Protein AF-A0A6I2GXT4-F1 (afdb_monomer_lite)

Structure (mmCIF, N/CA/C/O backbone):
data_AF-A0A6I2GXT4-F1
#
_entry.id   AF-A0A6I2GXT4-F1
#
loop_
_atom_site.group_PDB
_atom_site.id
_atom_site.type_symbol
_atom_site.label_atom_id
_atom_site.label_alt_id
_atom_site.label_comp_id
_atom_site.label_asym_id
_atom_site.label_entity_id
_atom_site.label_seq_id
_atom_site.pdbx_PDB_ins_code
_atom_site.Cartn_x
_atom_site.Cartn_y
_atom_site.Cartn_z
_atom_site.occupancy
_atom_site.B_iso_or_equiv
_atom_site.auth_seq_id
_atom_site.auth_comp_id
_atom_site.auth_asym_id
_atom_site.auth_atom_id
_atom_site.pdbx_PDB_model_num
ATOM 1 N N . MET A 1 1 ? 36.754 11.449 -38.404 1.00 45.00 1 MET A N 1
ATOM 2 C CA . MET A 1 1 ? 35.663 10.451 -38.377 1.00 45.00 1 MET A CA 1
ATOM 3 C C . MET A 1 1 ? 35.345 10.144 -36.927 1.00 45.00 1 MET A C 1
ATOM 5 O O . MET A 1 1 ? 36.237 9.755 -36.187 1.00 45.00 1 MET A O 1
ATOM 9 N N . ALA A 1 2 ? 34.118 10.442 -36.512 1.00 51.00 2 ALA A N 1
ATOM 10 C CA . ALA A 1 2 ? 33.645 10.308 -35.142 1.00 51.00 2 ALA A CA 1
ATOM 11 C C . ALA A 1 2 ? 33.255 8.859 -34.820 1.00 51.00 2 ALA A C 1
ATOM 13 O O . ALA A 1 2 ? 32.611 8.209 -35.642 1.00 51.00 2 ALA A O 1
ATOM 14 N N . LYS A 1 3 ? 33.525 8.406 -33.592 1.00 48.66 3 LYS A N 1
ATOM 15 C CA . LYS A 1 3 ? 32.552 7.585 -32.864 1.00 48.66 3 LYS A CA 1
ATOM 16 C C . LYS A 1 3 ? 32.782 7.683 -31.360 1.00 48.66 3 LYS A C 1
ATOM 18 O O . LYS A 1 3 ? 33.691 7.096 -30.790 1.00 48.66 3 LYS A O 1
ATOM 23 N N . ARG A 1 4 ? 31.937 8.521 -30.767 1.00 51.09 4 ARG A N 1
ATOM 24 C CA . ARG A 1 4 ? 31.725 8.716 -29.342 1.00 51.09 4 ARG A CA 1
ATOM 25 C C . ARG A 1 4 ? 31.077 7.447 -28.791 1.00 51.09 4 ARG A C 1
ATOM 27 O O . ARG A 1 4 ? 29.969 7.100 -29.193 1.00 51.09 4 ARG A O 1
ATOM 34 N N . SER A 1 5 ? 31.780 6.754 -27.907 1.00 52.31 5 SER A N 1
ATOM 35 C CA . SER A 1 5 ? 31.257 5.620 -27.147 1.00 52.31 5 SER A CA 1
ATOM 36 C C . SER A 1 5 ? 30.346 6.134 -26.031 1.00 52.31 5 SER A C 1
ATOM 38 O O . SER A 1 5 ? 30.717 6.143 -24.863 1.00 52.31 5 SER A O 1
ATOM 40 N N . GLU A 1 6 ? 29.152 6.604 -26.390 1.00 52.09 6 GLU A N 1
ATOM 41 C CA . GLU A 1 6 ? 28.038 6.764 -25.449 1.00 52.09 6 GLU A CA 1
ATOM 42 C C . GLU A 1 6 ? 27.351 5.408 -25.287 1.00 52.09 6 GLU A C 1
ATOM 44 O O . GLU A 1 6 ? 26.267 5.165 -25.810 1.00 52.09 6 GLU A O 1
ATOM 49 N N . GLN A 1 7 ? 28.010 4.484 -24.586 1.00 53.31 7 GLN A N 1
ATOM 50 C CA . GLN A 1 7 ? 27.329 3.294 -24.094 1.00 53.31 7 GLN A CA 1
ATOM 51 C C . GLN A 1 7 ? 26.787 3.626 -22.705 1.00 53.31 7 GLN A C 1
ATOM 53 O O . GLN A 1 7 ? 27.474 3.533 -21.690 1.00 53.31 7 GLN A O 1
ATOM 58 N N . GLY A 1 8 ? 25.555 4.139 -22.713 1.00 47.50 8 GLY A N 1
ATOM 59 C CA . GLY A 1 8 ? 24.788 4.484 -21.528 1.00 47.50 8 GLY A CA 1
ATOM 60 C C . GLY A 1 8 ? 24.589 3.266 -20.633 1.00 47.50 8 GLY A C 1
ATOM 61 O O . GLY A 1 8 ? 23.967 2.277 -21.018 1.00 47.50 8 GLY A O 1
ATOM 62 N N . SER A 1 9 ? 25.107 3.375 -19.416 1.00 43.56 9 SER A N 1
ATOM 63 C CA . SER A 1 9 ? 24.860 2.461 -18.307 1.00 43.56 9 SER A CA 1
ATOM 64 C C . SER A 1 9 ? 23.427 2.668 -17.796 1.00 43.56 9 SER A C 1
ATOM 66 O O . SER A 1 9 ? 23.193 3.368 -16.817 1.00 43.56 9 SER A O 1
ATOM 68 N N . ALA A 1 10 ? 22.441 2.128 -18.516 1.00 53.97 10 ALA A N 1
ATOM 69 C CA . ALA A 1 10 ? 21.017 2.196 -18.158 1.00 53.97 10 ALA A CA 1
ATOM 70 C C . ALA A 1 10 ? 20.504 0.912 -17.464 1.00 53.97 10 ALA A C 1
ATOM 72 O O . ALA A 1 10 ? 19.309 0.772 -17.222 1.00 53.97 10 ALA A O 1
ATOM 73 N N . GLY A 1 11 ? 21.391 -0.044 -17.153 1.00 49.50 11 GLY A N 1
ATOM 74 C CA . GLY A 1 11 ? 21.020 -1.381 -16.666 1.00 49.50 11 GLY A CA 1
ATOM 75 C C . GLY A 1 11 ? 20.927 -1.553 -15.143 1.00 49.50 11 GLY A C 1
ATOM 76 O O . GLY A 1 11 ? 20.399 -2.561 -14.687 1.00 49.50 11 GLY A O 1
ATOM 77 N N . SER A 1 12 ? 21.416 -0.604 -14.339 1.00 53.22 12 SER A N 1
ATOM 78 C CA . SER A 1 12 ? 21.597 -0.827 -12.890 1.00 53.22 12 SER A CA 1
ATOM 79 C C . SER A 1 12 ? 20.410 -0.399 -12.020 1.00 53.22 12 SER A C 1
ATOM 81 O O . SER A 1 12 ? 20.289 -0.851 -10.885 1.00 53.22 12 SER A O 1
ATOM 83 N N . SER A 1 13 ? 19.522 0.461 -12.526 1.00 54.03 13 SER A N 1
ATOM 84 C CA . SER A 1 13 ? 18.420 1.025 -11.731 1.00 54.03 13 SER A CA 1
ATOM 85 C C . SER A 1 13 ? 17.234 0.066 -11.595 1.00 54.03 13 SER A C 1
ATOM 87 O O . SER A 1 13 ? 16.566 0.065 -10.567 1.00 54.03 13 SER A O 1
ATOM 89 N N . SER A 1 14 ? 16.980 -0.778 -12.601 1.00 59.38 14 SER A N 1
ATOM 90 C CA . SER A 1 14 ? 15.789 -1.640 -12.640 1.00 59.38 14 SER A CA 1
ATOM 91 C C . SER A 1 14 ? 15.843 -2.780 -11.606 1.00 59.38 14 SER A C 1
ATOM 93 O O . SER A 1 14 ? 14.842 -3.050 -10.947 1.00 59.38 14 SER A O 1
ATOM 95 N N . SER A 1 15 ? 17.027 -3.361 -11.360 1.00 65.81 15 SER A N 1
ATOM 96 C CA . SER A 1 15 ? 17.211 -4.410 -10.336 1.00 65.81 15 SER A CA 1
ATOM 97 C C . SER A 1 15 ? 17.093 -3.910 -8.892 1.00 65.81 15 SER A C 1
ATOM 99 O O . SER A 1 15 ? 16.758 -4.694 -8.007 1.00 65.81 15 SER A O 1
ATOM 101 N N . GLY A 1 16 ? 17.383 -2.631 -8.626 1.00 79.44 16 GLY A N 1
ATOM 102 C CA . GLY A 1 16 ? 17.264 -2.055 -7.281 1.00 79.44 16 GLY A CA 1
ATOM 103 C C . GLY A 1 16 ? 15.804 -1.930 -6.850 1.00 79.44 16 GLY A C 1
ATOM 104 O O . GLY A 1 16 ? 15.415 -2.475 -5.821 1.00 79.44 16 GLY A O 1
ATOM 105 N N . PHE A 1 17 ? 14.982 -1.309 -7.701 1.00 82.69 17 PHE A N 1
ATOM 106 C CA . PHE A 1 17 ? 13.563 -1.104 -7.412 1.00 82.69 17 PHE A CA 1
ATOM 107 C C . PHE A 1 17 ? 12.790 -2.415 -7.253 1.00 82.69 17 PHE A C 1
ATOM 109 O O . PHE A 1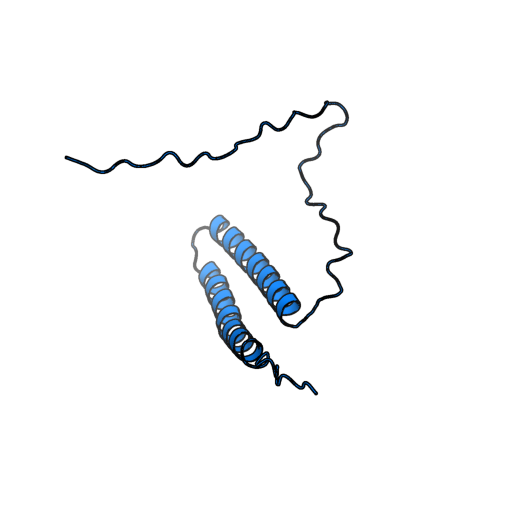 17 ? 11.912 -2.490 -6.399 1.00 82.69 17 PHE A O 1
ATOM 116 N N . ASP A 1 18 ? 13.106 -3.458 -8.025 1.00 84.12 18 ASP A N 1
ATOM 117 C CA . ASP A 1 18 ? 12.442 -4.761 -7.879 1.00 84.12 18 ASP A CA 1
ATOM 118 C C . ASP A 1 18 ? 12.662 -5.366 -6.480 1.00 84.12 18 ASP A C 1
ATOM 120 O O . ASP A 1 18 ? 11.716 -5.812 -5.823 1.00 84.12 18 ASP A O 1
ATOM 124 N N . ARG A 1 19 ? 13.894 -5.261 -5.961 1.00 89.56 19 ARG A N 1
ATOM 125 C CA . ARG A 1 19 ? 14.217 -5.633 -4.578 1.00 89.56 19 ARG A CA 1
ATOM 126 C C . ARG A 1 19 ? 13.417 -4.797 -3.571 1.00 89.56 19 ARG A C 1
ATOM 128 O O . ARG A 1 19 ? 12.884 -5.364 -2.619 1.00 89.56 19 ARG A O 1
ATOM 135 N N . ASP A 1 20 ? 13.297 -3.486 -3.778 1.00 90.31 20 ASP A N 1
ATOM 136 C CA . ASP A 1 20 ? 12.514 -2.609 -2.894 1.00 90.31 20 ASP A CA 1
ATOM 137 C C . ASP A 1 20 ? 11.020 -2.974 -2.890 1.00 90.31 20 ASP A C 1
ATOM 139 O O . ASP A 1 20 ? 10.402 -3.050 -1.825 1.00 90.31 20 ASP A O 1
ATOM 143 N N . PHE A 1 21 ? 10.441 -3.301 -4.052 1.00 90.88 21 PHE A N 1
ATOM 144 C CA . PHE A 1 21 ? 9.072 -3.823 -4.143 1.00 90.88 21 PHE A CA 1
ATOM 145 C C . PHE A 1 21 ? 8.910 -5.152 -3.395 1.00 90.88 21 PHE A C 1
ATOM 147 O O . PHE A 1 21 ? 7.868 -5.377 -2.768 1.00 90.88 21 PHE A O 1
ATOM 154 N N . GLY A 1 22 ? 9.946 -5.993 -3.409 1.00 91.31 22 GLY A N 1
ATOM 155 C CA . GLY A 1 22 ? 10.017 -7.222 -2.623 1.00 91.31 22 GLY A CA 1
ATOM 156 C C . GLY A 1 22 ? 9.903 -6.994 -1.112 1.00 91.31 22 GLY A C 1
ATOM 157 O O . GLY A 1 22 ? 9.298 -7.814 -0.425 1.00 91.31 22 GLY A O 1
ATOM 158 N N . TYR A 1 23 ? 10.408 -5.873 -0.585 1.00 94.75 23 TYR A N 1
ATOM 159 C CA . TYR A 1 23 ? 10.284 -5.525 0.839 1.00 94.75 23 TYR A CA 1
ATOM 160 C C . TYR A 1 23 ? 9.013 -4.743 1.171 1.00 94.75 23 TYR A C 1
ATOM 162 O O . TYR A 1 23 ? 8.420 -4.935 2.239 1.00 94.75 23 TYR A O 1
ATOM 170 N N . LEU A 1 24 ? 8.581 -3.873 0.261 1.00 94.06 24 LEU A N 1
ATOM 171 C CA . LEU A 1 24 ? 7.447 -2.984 0.471 1.00 94.06 24 LEU A CA 1
ATOM 172 C C . LEU A 1 24 ? 6.122 -3.748 0.565 1.00 94.06 24 LEU A C 1
ATOM 174 O O . LEU A 1 24 ? 5.331 -3.489 1.470 1.00 94.06 24 LEU A O 1
ATOM 178 N N . MET A 1 25 ? 5.872 -4.709 -0.330 1.00 91.62 25 MET A N 1
ATOM 179 C CA . MET A 1 25 ? 4.589 -5.429 -0.347 1.00 91.62 25 MET A CA 1
ATOM 180 C C . MET A 1 25 ? 4.334 -6.223 0.949 1.00 91.62 25 MET A C 1
ATOM 182 O O . MET A 1 25 ? 3.257 -6.059 1.530 1.00 91.62 25 MET A O 1
ATOM 186 N N . PRO A 1 26 ? 5.299 -7.003 1.482 1.00 94.69 26 PRO A N 1
ATOM 187 C CA . PRO A 1 26 ? 5.156 -7.648 2.788 1.00 94.69 26 PRO A CA 1
ATOM 188 C C . PRO A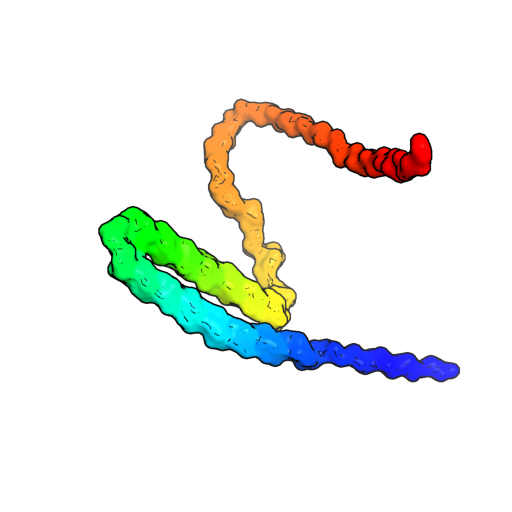 1 26 ? 5.073 -6.663 3.956 1.00 94.69 26 PRO A C 1
ATOM 190 O O . PRO A 1 26 ? 4.491 -6.974 4.992 1.00 94.69 26 PRO A O 1
ATOM 193 N N . PHE A 1 27 ? 5.690 -5.485 3.843 1.00 95.12 27 PHE A N 1
ATOM 194 C CA . PHE A 1 27 ? 5.551 -4.442 4.856 1.00 95.12 27 PHE A CA 1
ATOM 195 C C . PHE A 1 27 ? 4.115 -3.903 4.909 1.00 95.12 27 PHE A C 1
ATOM 197 O O . PHE A 1 27 ? 3.514 -3.913 5.981 1.00 95.12 27 PHE A O 1
ATOM 204 N N . LEU A 1 28 ? 3.539 -3.521 3.765 1.00 94.50 28 LEU A N 1
ATOM 205 C CA . LEU A 1 28 ? 2.149 -3.054 3.687 1.00 94.50 28 LEU A CA 1
ATOM 206 C C . LEU A 1 28 ? 1.165 -4.123 4.180 1.00 94.50 28 LEU A C 1
ATOM 208 O O . LEU A 1 28 ? 0.186 -3.804 4.850 1.00 94.50 28 LEU A O 1
ATOM 212 N N . ASP A 1 29 ? 1.447 -5.397 3.900 1.00 93.50 29 ASP A N 1
ATOM 213 C CA . ASP A 1 29 ? 0.643 -6.505 4.414 1.00 93.50 29 ASP A CA 1
ATOM 214 C C . ASP A 1 29 ? 0.705 -6.611 5.943 1.00 93.50 29 ASP A C 1
ATOM 216 O O . ASP A 1 29 ? -0.329 -6.693 6.599 1.00 93.50 29 ASP A O 1
ATOM 220 N N . ARG A 1 30 ? 1.900 -6.495 6.536 1.00 95.50 30 ARG A N 1
ATOM 221 C CA . ARG A 1 30 ? 2.066 -6.468 7.998 1.00 95.50 30 ARG A CA 1
ATOM 222 C C . ARG A 1 30 ? 1.337 -5.294 8.650 1.00 95.50 30 ARG A C 1
ATOM 224 O O . ARG A 1 30 ? 0.748 -5.474 9.712 1.00 95.50 30 ARG A O 1
ATOM 231 N N . VAL A 1 31 ? 1.328 -4.116 8.023 1.00 94.31 31 VAL A N 1
ATOM 232 C CA . VAL A 1 31 ? 0.552 -2.962 8.514 1.00 94.31 31 VAL A CA 1
ATOM 233 C C . VAL A 1 31 ? -0.953 -3.246 8.442 1.00 94.31 31 VAL A C 1
ATOM 235 O O . VAL A 1 31 ? -1.674 -2.984 9.404 1.00 94.31 31 VAL A O 1
ATOM 238 N N . ALA A 1 32 ? -1.432 -3.850 7.351 1.00 91.94 32 ALA A N 1
ATOM 239 C CA . ALA A 1 32 ? -2.832 -4.253 7.221 1.00 91.94 32 ALA A CA 1
ATOM 240 C C . ALA A 1 32 ? -3.233 -5.341 8.237 1.00 91.94 32 ALA A C 1
ATOM 242 O O . ALA A 1 32 ? -4.338 -5.302 8.774 1.00 91.94 32 ALA A O 1
ATOM 243 N N . GLN A 1 33 ? -2.336 -6.278 8.553 1.00 93.38 33 GLN A N 1
ATOM 244 C CA . GLN A 1 33 ? -2.549 -7.274 9.608 1.00 93.38 33 GLN A CA 1
ATOM 245 C C . GLN A 1 33 ? -2.587 -6.627 10.996 1.00 93.38 33 GLN A C 1
ATOM 247 O O . GLN A 1 33 ? -3.479 -6.929 11.786 1.00 93.38 33 GLN A O 1
ATOM 252 N N . ALA A 1 34 ? -1.683 -5.684 11.280 1.00 93.62 34 ALA A N 1
ATOM 253 C CA . ALA A 1 34 ? -1.700 -4.918 12.524 1.00 93.62 34 ALA A CA 1
ATOM 254 C C . ALA A 1 34 ? -3.008 -4.127 12.696 1.00 93.62 34 ALA A C 1
ATOM 256 O O . ALA A 1 34 ? -3.462 -3.938 13.825 1.00 93.62 34 ALA A O 1
ATOM 257 N N . ALA A 1 35 ? -3.665 -3.749 11.589 1.00 92.25 35 ALA A N 1
ATOM 258 C CA . ALA A 1 35 ? -4.967 -3.095 11.632 1.00 92.25 35 ALA A CA 1
ATOM 259 C C . ALA A 1 35 ? -6.025 -3.927 12.379 1.00 92.25 35 ALA A C 1
ATOM 261 O O . ALA A 1 35 ? -6.871 -3.374 13.083 1.00 92.25 35 ALA A O 1
ATOM 262 N N . ALA A 1 36 ? -5.955 -5.261 12.289 1.00 89.12 36 ALA A N 1
ATOM 263 C CA . ALA A 1 36 ? -6.873 -6.158 12.988 1.00 89.12 36 ALA A CA 1
ATOM 264 C C . ALA A 1 36 ? -6.783 -6.041 14.521 1.00 89.12 36 ALA A C 1
ATOM 266 O O . ALA A 1 36 ? -7.763 -6.322 15.208 1.00 89.12 36 ALA A O 1
ATOM 267 N N . GLY A 1 37 ? -5.639 -5.589 15.047 1.00 92.12 37 GLY A N 1
ATOM 268 C CA . GLY A 1 37 ? -5.419 -5.358 16.474 1.00 92.12 37 GLY A CA 1
ATOM 269 C C . GLY A 1 37 ? -5.951 -4.020 16.998 1.00 92.12 37 GLY A C 1
ATOM 270 O O . GLY A 1 37 ? -5.953 -3.817 18.212 1.00 92.12 37 GLY A O 1
ATOM 271 N N . LEU A 1 38 ? -6.409 -3.099 16.135 1.00 94.25 38 LEU A N 1
ATOM 272 C CA . LEU A 1 38 ? -6.980 -1.831 16.602 1.00 94.25 38 LEU A CA 1
ATOM 273 C C . LEU A 1 38 ? -8.317 -2.064 17.301 1.00 94.25 38 LEU A C 1
ATOM 275 O O . LEU A 1 38 ? -9.191 -2.737 16.763 1.00 94.25 38 LEU A O 1
ATOM 279 N N . GLN A 1 39 ? -8.496 -1.454 18.471 1.00 95.12 39 GLN A N 1
ATOM 280 C CA . GLN A 1 39 ? -9.745 -1.532 19.234 1.00 95.12 39 GLN A CA 1
ATOM 281 C C . GLN A 1 39 ? -10.872 -0.718 18.586 1.00 95.12 39 GLN A C 1
ATOM 283 O O . GLN A 1 39 ? -12.029 -1.126 18.645 1.00 95.12 39 GLN A O 1
ATOM 288 N N . ASP A 1 40 ? -10.533 0.402 17.943 1.00 96.44 40 ASP A N 1
ATOM 289 C CA . ASP A 1 40 ? -11.499 1.235 17.233 1.00 96.44 40 ASP A CA 1
ATOM 290 C C . ASP A 1 40 ? -11.840 0.630 15.854 1.00 96.44 40 ASP A C 1
ATOM 292 O O . ASP A 1 40 ? -10.958 0.531 14.987 1.00 96.44 40 ASP A O 1
ATOM 296 N N . PRO A 1 41 ? -13.106 0.232 15.616 1.00 93.12 41 PRO A N 1
ATOM 297 C CA . PRO A 1 41 ? -13.527 -0.311 14.330 1.00 93.12 41 PRO A CA 1
ATOM 298 C C . PRO A 1 41 ? -13.455 0.716 13.192 1.00 93.12 41 PRO A C 1
ATOM 300 O O . PRO A 1 41 ? -13.214 0.319 12.050 1.00 93.12 41 PRO A O 1
ATOM 303 N N . ALA A 1 42 ? -13.626 2.014 13.470 1.00 94.56 42 ALA A N 1
ATOM 304 C CA . ALA A 1 42 ? -13.561 3.053 12.445 1.00 94.56 42 ALA A CA 1
ATOM 305 C C . ALA A 1 42 ? -12.119 3.254 11.959 1.00 94.56 42 ALA A C 1
ATOM 307 O O . ALA A 1 42 ? -11.859 3.184 10.755 1.00 94.56 42 ALA A O 1
ATOM 308 N N . ALA A 1 43 ? -11.164 3.398 12.883 1.00 94.62 43 ALA A N 1
ATOM 309 C CA . ALA A 1 43 ? -9.742 3.449 12.547 1.00 94.62 43 ALA A CA 1
ATOM 310 C C . ALA A 1 43 ? -9.261 2.183 11.821 1.00 94.62 43 ALA A C 1
ATOM 312 O O . ALA A 1 43 ? -8.474 2.276 10.878 1.00 94.62 43 ALA A O 1
ATOM 313 N N . ARG A 1 44 ? -9.757 0.999 12.207 1.00 96.12 44 ARG A N 1
ATOM 314 C CA . ARG A 1 44 ? -9.453 -0.259 11.508 1.00 96.12 44 ARG A CA 1
ATOM 315 C C . ARG A 1 44 ? -9.906 -0.218 10.049 1.00 96.12 44 ARG A C 1
ATOM 317 O O . ARG A 1 44 ? -9.119 -0.557 9.166 1.00 96.12 44 ARG A O 1
ATOM 324 N N . ALA A 1 45 ? -11.152 0.183 9.802 1.00 94.06 45 ALA A N 1
ATOM 325 C CA . ALA A 1 45 ? -11.704 0.261 8.453 1.00 94.06 45 ALA A CA 1
ATOM 326 C C . ALA A 1 45 ? -10.953 1.288 7.589 1.00 94.06 45 ALA A C 1
ATOM 328 O O . ALA A 1 45 ? -10.612 0.992 6.443 1.00 94.06 45 ALA A O 1
ATOM 329 N N . GLU A 1 46 ? -10.631 2.460 8.147 1.00 95.88 46 GLU A N 1
ATOM 330 C CA . GLU A 1 46 ? -9.868 3.485 7.427 1.00 95.88 46 GLU A CA 1
ATOM 331 C C . GLU A 1 46 ? -8.454 2.996 7.099 1.00 95.88 46 GLU A C 1
ATOM 333 O O . GLU A 1 46 ? -8.018 3.100 5.954 1.00 95.88 46 GLU A O 1
ATOM 338 N N . LEU A 1 47 ? -7.752 2.383 8.058 1.00 95.75 47 LEU A N 1
ATOM 339 C CA . LEU A 1 47 ? -6.407 1.860 7.825 1.00 95.75 47 LEU A CA 1
ATOM 340 C C . LEU A 1 47 ? -6.402 0.750 6.764 1.00 95.75 47 LEU A C 1
ATOM 342 O O . LEU A 1 47 ? -5.520 0.726 5.907 1.00 95.75 47 LEU A O 1
ATOM 346 N N . GLN A 1 48 ? -7.401 -0.135 6.763 1.00 93.50 48 GLN A N 1
ATOM 347 C CA . GLN A 1 48 ? -7.551 -1.145 5.712 1.00 93.50 48 GLN A CA 1
ATOM 348 C C . GLN A 1 48 ? -7.778 -0.515 4.333 1.00 93.50 48 GLN A C 1
ATOM 350 O O . GLN A 1 48 ? -7.155 -0.952 3.361 1.00 93.50 48 GLN A O 1
ATOM 355 N N . ARG A 1 49 ? -8.612 0.532 4.241 1.00 95.62 49 ARG A N 1
ATOM 356 C CA . ARG A 1 49 ? -8.826 1.266 2.985 1.00 95.62 49 ARG A CA 1
ATOM 357 C C . ARG A 1 49 ? -7.528 1.903 2.495 1.00 95.62 49 ARG A C 1
ATOM 359 O O . ARG A 1 49 ? -7.147 1.692 1.345 1.00 95.62 49 ARG A O 1
ATOM 366 N N . LEU A 1 50 ? -6.819 2.603 3.380 1.00 96.38 50 LEU A N 1
ATOM 367 C CA . LEU A 1 50 ? -5.550 3.258 3.066 1.00 96.38 50 LEU A CA 1
ATOM 368 C C . LEU A 1 50 ? -4.499 2.254 2.576 1.00 96.38 50 LEU A C 1
ATOM 370 O O . LEU A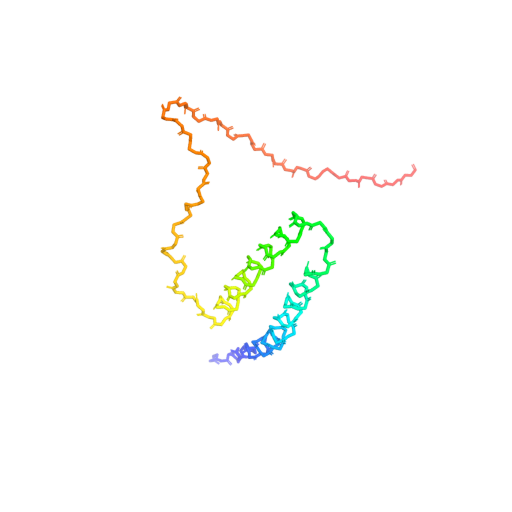 1 50 ? -3.833 2.509 1.576 1.00 96.38 50 LEU A O 1
ATOM 374 N N . MET A 1 51 ? -4.381 1.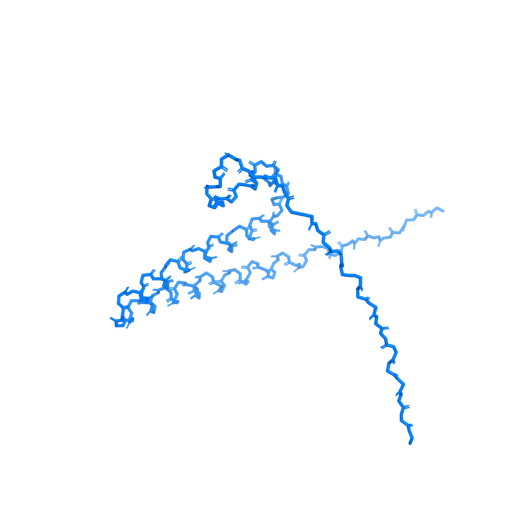088 3.219 1.00 95.69 51 MET A N 1
ATOM 375 C CA . MET A 1 51 ? -3.447 0.043 2.783 1.00 95.69 51 MET A CA 1
ATOM 376 C C . MET A 1 51 ? -3.812 -0.542 1.414 1.00 95.69 51 MET A C 1
ATOM 378 O O . MET A 1 51 ? -2.918 -0.818 0.613 1.00 95.69 51 MET A O 1
ATOM 382 N N . ALA A 1 52 ? -5.101 -0.708 1.108 1.00 93.19 52 ALA A N 1
ATOM 383 C CA . ALA A 1 52 ? -5.542 -1.161 -0.210 1.00 93.19 52 ALA A CA 1
ATOM 384 C C . ALA A 1 52 ? -5.236 -0.126 -1.309 1.00 93.19 52 ALA A C 1
ATOM 386 O O . ALA A 1 52 ? -4.706 -0.488 -2.364 1.00 93.19 52 ALA A O 1
ATOM 387 N N . GLU A 1 53 ? -5.513 1.157 -1.052 1.00 95.31 53 GLU A N 1
ATOM 388 C CA . GLU A 1 53 ? -5.187 2.254 -1.971 1.00 95.31 53 GLU A CA 1
ATOM 389 C C . GLU A 1 53 ? -3.675 2.346 -2.222 1.00 95.31 53 GLU A C 1
ATOM 391 O O . GLU A 1 53 ? -3.241 2.458 -3.371 1.00 95.31 53 GLU A O 1
ATOM 396 N N . GLU A 1 54 ? -2.865 2.239 -1.167 1.00 96.44 54 GLU A N 1
ATOM 397 C CA . GLU A 1 54 ? -1.410 2.344 -1.264 1.00 96.44 54 GLU A CA 1
ATOM 398 C C . GLU A 1 54 ? -0.802 1.174 -2.055 1.00 96.44 54 GLU A C 1
ATOM 400 O O . GLU A 1 54 ? 0.030 1.382 -2.941 1.00 96.44 54 GLU A O 1
ATOM 405 N N . LYS A 1 55 ? -1.282 -0.062 -1.842 1.00 93.56 55 LYS A N 1
ATOM 406 C CA . LYS A 1 55 ? -0.882 -1.224 -2.661 1.00 93.56 55 LYS A CA 1
ATOM 407 C C . LYS A 1 55 ? -1.185 -0.992 -4.147 1.00 93.56 55 LYS A C 1
ATOM 409 O O . LYS A 1 55 ? -0.347 -1.302 -4.995 1.00 93.56 55 LYS A O 1
ATOM 414 N N . GLY A 1 56 ? -2.343 -0.409 -4.468 1.00 93.50 56 GLY A N 1
ATOM 415 C CA . GLY A 1 56 ? -2.714 -0.051 -5.840 1.00 93.50 56 GLY A CA 1
ATOM 416 C C . GLY A 1 56 ? -1.797 1.011 -6.455 1.00 93.50 56 GLY A C 1
ATOM 417 O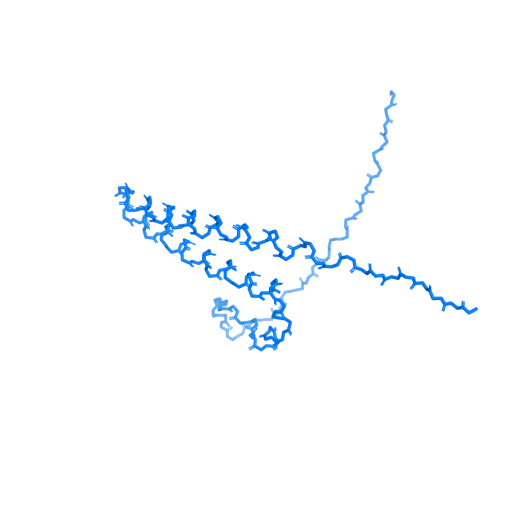 O . GLY A 1 56 ? -1.341 0.852 -7.591 1.00 93.50 56 GLY A O 1
ATOM 418 N N . ARG A 1 57 ? -1.463 2.065 -5.699 1.00 94.75 57 ARG A N 1
ATOM 419 C CA . ARG A 1 57 ? -0.528 3.115 -6.141 1.00 94.75 57 ARG A CA 1
ATOM 420 C C . ARG A 1 57 ? 0.849 2.541 -6.441 1.00 94.75 57 ARG A C 1
ATOM 422 O O . ARG A 1 57 ? 1.389 2.791 -7.517 1.00 94.75 57 ARG A O 1
ATOM 429 N N . TRP A 1 58 ? 1.388 1.715 -5.551 1.00 93.56 58 TRP A N 1
ATOM 430 C CA . TRP A 1 58 ? 2.697 1.100 -5.760 1.00 93.56 58 TRP A CA 1
ATOM 431 C C . TRP A 1 58 ? 2.714 0.080 -6.897 1.00 93.56 58 TRP A C 1
ATOM 433 O O . TRP A 1 58 ? 3.693 0.033 -7.640 1.00 93.56 58 TRP A O 1
ATOM 443 N N . ALA A 1 59 ? 1.633 -0.676 -7.111 1.00 90.88 59 ALA A N 1
ATOM 444 C CA . ALA A 1 59 ? 1.505 -1.520 -8.297 1.00 90.88 59 ALA A CA 1
ATOM 445 C C . ALA A 1 59 ? 1.582 -0.684 -9.585 1.00 90.88 59 ALA A C 1
ATOM 447 O O . ALA A 1 59 ? 2.318 -1.043 -10.505 1.00 90.88 59 ALA A O 1
ATOM 448 N N . ARG A 1 60 ? 0.907 0.474 -9.620 1.00 90.56 60 ARG A N 1
ATOM 449 C CA . ARG A 1 60 ? 0.969 1.397 -10.759 1.00 90.56 60 ARG A CA 1
ATOM 450 C C . ARG A 1 60 ? 2.365 1.985 -10.964 1.00 90.56 60 ARG A C 1
ATOM 452 O O . ARG A 1 60 ? 2.830 2.061 -12.098 1.00 90.56 60 ARG A O 1
ATOM 459 N N . VAL A 1 61 ? 3.047 2.378 -9.888 1.00 90.50 61 VAL A N 1
ATOM 460 C CA . VAL A 1 61 ? 4.444 2.840 -9.951 1.00 90.50 61 VAL A CA 1
ATOM 461 C C . VAL A 1 61 ? 5.339 1.744 -10.529 1.00 90.50 61 VAL A C 1
ATOM 463 O O . VAL A 1 61 ? 6.143 2.029 -11.413 1.00 90.50 61 VAL A O 1
ATOM 466 N N . ARG A 1 62 ? 5.155 0.485 -10.111 1.00 88.56 62 ARG A N 1
ATOM 467 C CA . ARG A 1 62 ? 5.901 -0.655 -10.659 1.00 88.56 62 ARG A CA 1
ATOM 468 C C . ARG A 1 62 ? 5.678 -0.818 -12.161 1.00 88.56 62 ARG A C 1
ATOM 470 O O . ARG A 1 62 ? 6.644 -1.003 -12.887 1.00 88.56 62 ARG A O 1
ATOM 477 N N . GLU A 1 63 ? 4.438 -0.711 -12.640 1.00 87.88 63 GLU A N 1
ATOM 478 C CA . GLU A 1 63 ? 4.147 -0.757 -14.082 1.00 87.88 63 GLU A CA 1
ATOM 479 C C . GLU A 1 63 ? 4.840 0.376 -14.851 1.00 87.88 63 GLU A C 1
ATOM 481 O O . GLU A 1 63 ? 5.428 0.144 -15.907 1.00 87.88 63 GLU A O 1
ATOM 486 N N . LEU A 1 64 ? 4.781 1.605 -14.326 1.00 88.50 64 LEU A N 1
ATOM 487 C CA . LEU A 1 64 ? 5.410 2.770 -14.952 1.00 88.50 64 LEU A CA 1
ATOM 488 C C . LEU A 1 64 ? 6.933 2.601 -15.036 1.00 88.50 64 LEU A C 1
ATOM 490 O O . LEU A 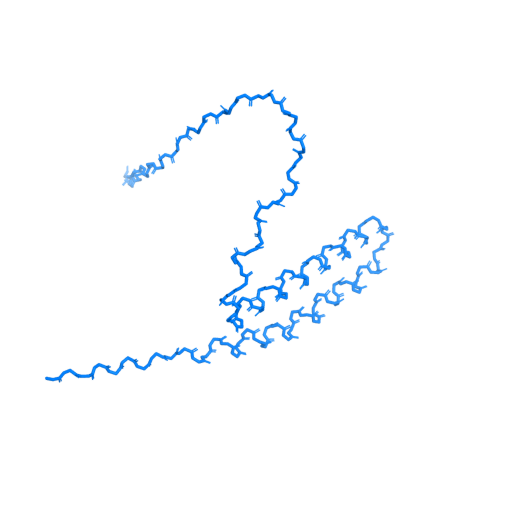1 64 ? 7.519 2.860 -16.086 1.00 88.50 64 LEU A O 1
ATOM 494 N N . LEU A 1 65 ? 7.558 2.113 -13.961 1.00 85.50 65 LEU A N 1
ATOM 495 C CA . LEU A 1 65 ? 8.994 1.834 -13.908 1.00 85.50 65 LEU A CA 1
ATOM 496 C C . LEU A 1 65 ? 9.405 0.649 -14.792 1.00 85.50 65 LEU A C 1
ATOM 498 O O . LEU A 1 65 ? 10.483 0.681 -15.377 1.00 85.50 65 LEU A O 1
ATOM 502 N N . ALA A 1 66 ? 8.541 -0.357 -14.953 1.00 83.38 66 ALA A N 1
ATOM 503 C CA . ALA A 1 66 ? 8.755 -1.492 -15.855 1.00 83.38 66 ALA A CA 1
ATOM 504 C C . ALA A 1 66 ? 8.649 -1.119 -17.348 1.00 83.38 66 ALA A C 1
ATOM 506 O O . ALA A 1 66 ? 8.720 -1.989 -18.214 1.00 83.38 66 ALA A O 1
ATOM 507 N N . GLY A 1 67 ? 8.485 0.166 -17.672 1.00 71.69 67 GLY A N 1
ATOM 508 C CA . GLY A 1 67 ? 8.454 0.636 -19.049 1.00 71.69 67 GLY A CA 1
ATOM 509 C C . GLY A 1 67 ? 7.071 0.584 -19.682 1.00 71.69 67 GLY A C 1
ATOM 510 O O . GLY A 1 67 ? 6.979 0.554 -20.907 1.00 71.69 67 GLY A O 1
ATOM 511 N N . ALA A 1 68 ? 5.988 0.663 -18.896 1.00 60.03 68 ALA A N 1
ATOM 512 C CA . ALA A 1 68 ? 4.650 0.954 -19.418 1.00 60.03 68 ALA A CA 1
ATOM 513 C C . ALA A 1 68 ? 4.531 2.408 -19.945 1.00 60.03 68 ALA A C 1
ATOM 515 O O . ALA A 1 68 ? 3.594 3.142 -19.623 1.00 60.03 68 ALA A O 1
ATOM 516 N N . GLN A 1 69 ? 5.468 2.833 -20.795 1.00 50.91 69 GLN A N 1
ATOM 517 C CA . GLN A 1 69 ? 5.295 3.937 -21.730 1.00 50.91 69 GLN A CA 1
ATOM 518 C C . GLN A 1 69 ? 4.323 3.461 -22.815 1.00 50.91 69 GLN A C 1
ATOM 520 O O . GLN A 1 69 ? 4.733 2.926 -23.838 1.00 50.91 69 GLN A O 1
ATOM 525 N N . GLY A 1 70 ? 3.014 3.577 -22.587 1.00 49.97 70 GLY A N 1
ATOM 526 C CA . GLY A 1 70 ? 2.068 3.254 -23.663 1.00 49.97 70 GLY A CA 1
ATOM 527 C C . GLY A 1 70 ? 0.589 3.184 -23.321 1.00 49.97 70 GLY A C 1
ATOM 528 O O . GLY A 1 70 ? -0.225 3.167 -24.237 1.00 49.97 70 GLY A O 1
ATOM 529 N N . ARG A 1 71 ? 0.191 3.179 -22.042 1.00 48.31 71 ARG A N 1
ATOM 530 C CA . ARG A 1 71 ? -1.246 3.125 -21.690 1.00 48.31 71 ARG A CA 1
ATOM 531 C C . ARG A 1 71 ? -1.759 4.266 -20.821 1.00 48.31 71 ARG A C 1
ATOM 533 O O . ARG A 1 71 ? -2.919 4.256 -20.432 1.00 48.31 71 ARG A O 1
ATOM 540 N N . ALA A 1 72 ? -0.929 5.273 -20.553 1.00 50.09 72 ALA A N 1
ATOM 541 C CA . ALA A 1 72 ? -1.331 6.483 -19.829 1.00 50.09 72 ALA A CA 1
ATOM 542 C C . ALA A 1 72 ? -1.844 7.616 -20.747 1.00 50.09 72 ALA A C 1
ATOM 544 O O . ALA A 1 72 ? -1.954 8.749 -20.302 1.00 50.09 72 ALA A O 1
ATOM 545 N N . GLY A 1 73 ? -2.168 7.325 -22.014 1.00 44.53 73 GLY A N 1
ATOM 546 C CA . GLY A 1 73 ? -2.823 8.281 -22.919 1.00 44.53 73 GLY A CA 1
ATOM 547 C C . GLY A 1 73 ? -4.356 8.216 -22.930 1.00 44.53 73 GLY A C 1
ATOM 548 O O . GLY A 1 73 ? -4.979 9.017 -23.613 1.00 44.53 73 GLY A O 1
ATOM 549 N N . ALA A 1 74 ? -4.983 7.275 -22.211 1.00 45.88 74 ALA A N 1
ATOM 550 C CA . ALA A 1 74 ? -6.431 7.037 -22.313 1.00 45.88 74 ALA A CA 1
ATOM 551 C C . ALA A 1 74 ? -7.153 6.856 -20.965 1.00 45.88 74 ALA A C 1
ATOM 553 O O . ALA A 1 74 ? -8.244 6.298 -20.920 1.00 45.88 74 ALA A O 1
ATOM 554 N N . ALA A 1 75 ? -6.574 7.332 -19.861 1.00 47.16 75 ALA A N 1
ATOM 555 C CA . ALA A 1 75 ? -7.311 7.494 -18.611 1.00 47.16 75 ALA A CA 1
ATOM 556 C C . ALA A 1 75 ? -7.520 8.990 -18.408 1.00 47.16 75 ALA A C 1
ATOM 558 O O . ALA A 1 75 ? -6.648 9.688 -17.891 1.00 47.16 75 ALA A O 1
ATOM 559 N N . GLY A 1 76 ? -8.656 9.476 -18.912 1.00 43.03 76 GLY A N 1
ATOM 560 C CA . GLY A 1 76 ? -9.119 10.828 -18.669 1.00 43.03 76 GLY A CA 1
ATOM 561 C C . GLY A 1 76 ? -8.939 11.181 -17.199 1.00 43.03 76 GLY A C 1
ATOM 562 O O . GLY A 1 76 ? -9.381 10.453 -16.308 1.00 43.03 76 GLY A O 1
ATOM 563 N N . ALA A 1 77 ? -8.284 12.312 -16.962 1.00 47.34 77 ALA A N 1
ATOM 564 C CA . ALA A 1 77 ? -8.377 13.037 -15.713 1.00 47.34 77 ALA A CA 1
ATOM 565 C C . ALA A 1 77 ? -9.839 13.481 -15.536 1.00 47.34 77 ALA A C 1
ATOM 567 O O . ALA A 1 77 ? -10.223 14.610 -15.810 1.00 47.34 77 ALA A O 1
ATOM 568 N N . SER A 1 78 ? -10.687 12.548 -15.132 1.00 47.59 78 SER A N 1
ATOM 569 C CA . SER A 1 78 ? -11.973 12.812 -14.512 1.00 47.59 78 SER A CA 1
ATOM 570 C C . SER A 1 78 ? -11.877 12.226 -13.120 1.00 47.59 78 SER A C 1
ATOM 572 O O . SER A 1 78 ? -12.424 11.174 -12.807 1.00 47.59 78 SER A O 1
ATOM 574 N N . ALA A 1 79 ? -11.124 12.931 -12.277 1.00 48.50 79 ALA A N 1
ATOM 575 C CA . ALA A 1 79 ? -11.447 12.938 -10.865 1.00 48.50 79 ALA A CA 1
ATOM 576 C C . ALA A 1 79 ? -12.947 13.277 -10.755 1.00 48.50 79 ALA A C 1
ATOM 578 O O . ALA A 1 79 ? -13.375 14.255 -11.380 1.00 48.50 79 ALA A O 1
ATOM 579 N N . PRO A 1 80 ? -13.765 12.514 -10.012 1.00 45.06 80 PRO A N 1
ATOM 580 C CA . PRO A 1 80 ? -15.107 12.955 -9.679 1.00 45.06 80 PRO A CA 1
ATOM 581 C C . PRO A 1 80 ? -14.977 14.110 -8.678 1.00 45.06 80 PRO A C 1
ATOM 583 O O . PRO A 1 80 ? -15.039 13.930 -7.466 1.00 45.06 80 PRO A O 1
ATOM 586 N N . GLY A 1 81 ? -14.729 15.311 -9.199 1.00 46.12 81 GLY A N 1
ATOM 587 C CA . GLY A 1 81 ? -14.934 16.550 -8.467 1.00 46.12 81 GLY A CA 1
ATOM 588 C C . GLY A 1 81 ? -16.429 16.717 -8.180 1.00 46.12 81 GLY A C 1
ATOM 589 O O . GLY A 1 81 ? -17.258 16.292 -8.994 1.00 46.12 81 GLY A O 1
ATOM 590 N N . PRO A 1 82 ? -16.803 17.292 -7.024 1.00 48.41 82 PRO A N 1
ATOM 591 C CA . PRO A 1 82 ? -18.193 17.413 -6.623 1.00 48.41 82 PRO A CA 1
ATOM 592 C C . PRO A 1 82 ? -18.980 18.155 -7.701 1.00 48.41 82 PRO A C 1
ATOM 594 O O . PRO A 1 82 ? -18.606 19.232 -8.158 1.00 48.41 82 PRO A O 1
ATOM 597 N N . ARG A 1 83 ? -20.070 17.511 -8.109 1.00 55.31 83 ARG A N 1
ATOM 598 C CA . ARG A 1 83 ? -21.064 17.906 -9.104 1.00 55.31 83 ARG A CA 1
ATOM 599 C C . ARG A 1 83 ? -21.459 19.385 -8.949 1.00 55.31 83 ARG A C 1
ATOM 601 O O . ARG A 1 83 ? -22.404 19.713 -8.235 1.00 55.31 83 ARG A O 1
ATOM 608 N N . ALA A 1 84 ? -20.741 20.273 -9.636 1.00 50.84 84 ALA A N 1
ATOM 609 C CA . ALA A 1 84 ? -21.056 21.691 -9.721 1.00 50.84 84 ALA A CA 1
ATOM 610 C C . ALA A 1 84 ? -22.099 21.907 -10.828 1.00 50.84 84 ALA A C 1
ATOM 612 O O . ALA A 1 84 ? -21.835 21.806 -12.022 1.00 50.84 84 ALA A O 1
ATOM 613 N N . ARG A 1 85 ? -23.322 22.123 -10.352 1.00 57.06 85 ARG A N 1
ATOM 614 C CA . ARG A 1 85 ? -24.534 22.638 -11.002 1.00 57.06 85 ARG A CA 1
ATOM 615 C C . ARG A 1 85 ? -24.250 23.558 -12.218 1.00 57.06 85 ARG A C 1
ATOM 617 O O . ARG A 1 85 ? -23.386 24.426 -12.114 1.00 57.06 85 ARG A O 1
ATOM 624 N N . PRO A 1 86 ? -24.986 23.440 -13.342 1.00 44.09 86 PRO A N 1
ATOM 625 C CA . PRO A 1 86 ? -24.776 24.304 -14.499 1.00 44.09 86 PRO A CA 1
ATOM 626 C C . PRO A 1 86 ? -25.262 25.723 -14.178 1.00 44.09 86 PRO A C 1
ATOM 628 O O . PRO A 1 86 ? -26.452 25.940 -13.956 1.00 44.09 86 PRO A O 1
ATOM 631 N N . GLY A 1 87 ? -24.328 26.674 -14.136 1.00 52.91 87 GLY A N 1
ATOM 632 C CA . GLY A 1 87 ? -24.626 28.102 -14.027 1.00 52.91 87 GLY A CA 1
ATOM 633 C C . GLY A 1 87 ? -23.762 28.848 -13.013 1.00 52.91 87 GLY A C 1
ATOM 634 O O . GLY A 1 87 ? -24.273 29.253 -11.975 1.00 52.91 87 GLY A O 1
ATOM 635 N N . ALA A 1 88 ? -22.477 29.063 -13.311 1.00 47.59 88 ALA A N 1
ATOM 636 C CA . ALA A 1 88 ? -21.693 30.158 -12.726 1.00 47.59 88 ALA A CA 1
ATOM 637 C C . ALA A 1 88 ? -20.417 30.435 -13.561 1.00 47.59 88 ALA A C 1
ATOM 639 O O . ALA A 1 88 ? -19.734 29.479 -13.934 1.00 47.59 88 ALA A O 1
ATOM 640 N N . PRO A 1 89 ? -20.084 31.704 -13.875 1.00 49.38 89 PRO A N 1
ATOM 641 C CA . PRO A 1 89 ? -18.896 32.070 -14.652 1.00 49.38 89 PRO A CA 1
ATOM 642 C C . PRO A 1 89 ? -17.592 31.995 -13.830 1.00 49.38 89 PRO A C 1
ATOM 644 O O . PRO A 1 89 ? -17.581 32.229 -12.623 1.00 49.38 89 PRO A O 1
ATOM 647 N N . ALA A 1 90 ? -16.491 31.660 -14.512 1.00 56.12 90 ALA A N 1
ATOM 648 C CA . ALA A 1 90 ? -15.173 31.346 -13.953 1.00 56.12 90 ALA A CA 1
ATOM 649 C C . ALA A 1 90 ? -14.498 32.498 -13.167 1.00 56.12 90 ALA A C 1
ATOM 651 O O . ALA A 1 90 ? -14.521 33.642 -13.629 1.00 56.12 90 ALA A O 1
ATOM 652 N N . PRO A 1 91 ? -13.795 32.214 -12.050 1.00 56.53 91 PRO A N 1
ATOM 653 C CA . PRO A 1 91 ? -12.914 33.184 -11.409 1.00 56.53 91 PRO A CA 1
ATOM 654 C C . PRO A 1 91 ? -11.483 33.152 -11.984 1.00 56.53 91 PRO A C 1
ATOM 656 O O . PRO A 1 91 ? -10.874 32.102 -12.180 1.00 56.53 91 PRO A O 1
ATOM 659 N N . ARG A 1 92 ? -10.966 34.356 -12.251 1.00 50.75 92 ARG A N 1
ATOM 660 C CA . ARG A 1 92 ? -9.636 34.695 -12.784 1.00 50.75 92 ARG A CA 1
ATOM 661 C C . ARG A 1 92 ? -8.486 34.217 -11.878 1.00 50.75 92 ARG A C 1
ATOM 663 O O . ARG A 1 92 ? -8.559 34.391 -10.667 1.00 50.75 92 ARG A O 1
ATOM 670 N N . GLN A 1 93 ? -7.392 33.728 -12.473 1.00 56.16 93 GLN A N 1
ATOM 671 C CA . GLN A 1 93 ? -6.094 33.550 -11.801 1.00 56.16 93 GLN A CA 1
ATOM 672 C C . GLN A 1 93 ? -5.422 34.907 -11.514 1.00 56.16 93 GLN A C 1
ATOM 674 O O . GLN A 1 93 ? -5.278 35.707 -12.441 1.00 56.16 93 GLN A O 1
ATOM 679 N N . PRO A 1 94 ? -4.906 35.142 -10.296 1.00 51.00 94 PRO A N 1
ATOM 680 C CA . PRO A 1 94 ? -3.845 36.110 -10.052 1.00 51.00 94 PRO A CA 1
ATOM 681 C C . PRO A 1 94 ? -2.491 35.403 -9.876 1.00 51.00 94 PRO A C 1
ATOM 683 O O . PRO A 1 94 ? -2.343 34.487 -9.068 1.00 51.00 94 PRO A O 1
ATOM 686 N N . GLY A 1 95 ? -1.505 35.835 -10.665 1.00 54.16 95 GLY A N 1
ATOM 687 C CA . GLY A 1 95 ? -0.129 35.351 -10.618 1.00 54.16 95 GLY A CA 1
ATOM 688 C C . GLY A 1 95 ? 0.627 35.791 -9.364 1.00 54.16 95 GLY A C 1
ATOM 689 O O . GLY A 1 95 ? 0.427 36.889 -8.850 1.00 54.16 95 GLY A O 1
ATOM 690 N N . ALA A 1 96 ? 1.550 34.942 -8.917 1.00 55.75 96 ALA A N 1
ATOM 691 C CA . ALA A 1 96 ? 2.539 35.264 -7.898 1.00 55.75 96 ALA A CA 1
ATOM 692 C C . ALA A 1 96 ? 3.935 34.989 -8.470 1.00 55.75 96 ALA A C 1
ATOM 694 O O . ALA A 1 96 ? 4.433 33.865 -8.455 1.00 55.75 96 ALA A O 1
ATOM 695 N N . GLN A 1 97 ? 4.543 36.035 -9.027 1.00 54.91 97 GLN A N 1
ATOM 696 C CA . GLN A 1 97 ? 5.959 36.059 -9.376 1.00 54.91 97 GLN A CA 1
ATOM 697 C C . GLN A 1 97 ? 6.741 36.256 -8.070 1.00 54.91 97 GLN A C 1
ATOM 699 O O . GLN A 1 97 ? 6.689 37.332 -7.475 1.00 54.91 97 GLN A O 1
ATOM 704 N N . LEU A 1 98 ? 7.415 35.208 -7.588 1.00 59.03 98 LEU A N 1
ATOM 705 C CA . LEU A 1 98 ? 8.319 35.300 -6.442 1.00 59.03 98 LEU A CA 1
ATOM 706 C C . LEU A 1 98 ? 9.575 36.083 -6.847 1.00 59.03 98 LEU A C 1
ATOM 708 O O . LEU A 1 98 ? 10.428 35.575 -7.569 1.00 59.03 98 LEU A O 1
ATOM 712 N N . THR A 1 99 ? 9.688 37.320 -6.368 1.00 54.06 99 THR A N 1
ATOM 713 C CA . THR A 1 99 ? 10.942 38.082 -6.371 1.00 54.06 99 THR A CA 1
ATOM 714 C C . THR A 1 99 ? 11.748 37.711 -5.124 1.00 54.06 99 THR A C 1
ATOM 716 O O . THR A 1 99 ? 11.257 37.827 -4.001 1.00 54.06 99 THR A O 1
ATOM 719 N N . VAL A 1 100 ? 12.971 37.208 -5.303 1.00 55.09 100 VAL A N 1
ATOM 720 C CA . VAL A 1 100 ? 13.908 36.941 -4.202 1.00 55.09 100 VAL A CA 1
ATOM 721 C C . VAL A 1 100 ? 14.686 38.228 -3.942 1.00 55.09 100 VAL A C 1
ATOM 723 O O . VAL A 1 100 ? 15.592 38.584 -4.691 1.00 55.09 100 VAL A O 1
ATOM 726 N N . GLY A 1 101 ? 14.289 38.951 -2.894 1.00 52.75 101 GLY A N 1
ATOM 727 C CA . GLY A 1 101 ? 14.992 40.129 -2.394 1.00 52.75 101 GLY A CA 1
ATOM 728 C C . GLY A 1 101 ? 16.305 39.755 -1.703 1.00 52.75 101 GLY A C 1
ATOM 729 O O . GLY A 1 101 ? 16.342 38.882 -0.838 1.00 52.75 101 GLY A O 1
ATOM 730 N N . SER A 1 102 ? 17.377 40.437 -2.097 1.00 52.19 102 SER A N 1
ATOM 731 C CA . SER A 1 102 ? 18.737 40.321 -1.572 1.00 52.19 102 SER A CA 1
ATOM 732 C C . SER A 1 102 ? 18.817 40.479 -0.047 1.00 52.19 102 SER A C 1
ATOM 734 O O . SER A 1 102 ? 18.534 41.552 0.486 1.00 52.19 102 SER A O 1
ATOM 736 N N . LEU A 1 103 ? 19.305 39.448 0.654 1.00 51.31 103 LEU A N 1
ATOM 737 C CA . LEU A 1 103 ? 19.816 39.582 2.021 1.00 51.31 103 LEU A CA 1
ATOM 738 C C . LEU A 1 103 ? 21.179 40.285 1.971 1.00 51.31 103 LEU A C 1
ATOM 740 O O . LEU A 1 103 ? 22.176 39.715 1.530 1.00 51.31 103 LEU A O 1
ATOM 744 N N . LYS A 1 104 ? 21.224 41.534 2.433 1.00 52.38 104 LYS A N 1
ATOM 745 C CA . LYS A 1 104 ? 22.467 42.251 2.717 1.00 52.38 104 LYS A CA 1
ATOM 746 C C . LYS A 1 104 ? 22.888 41.959 4.159 1.00 52.38 104 LYS A C 1
ATOM 748 O O . LYS A 1 104 ? 22.168 42.272 5.101 1.00 52.38 104 LYS A O 1
ATOM 753 N N . SER A 1 105 ? 24.043 41.316 4.277 1.00 45.03 105 SER A N 1
ATOM 754 C CA . SER A 1 105 ? 24.751 40.929 5.503 1.00 45.03 105 SER A CA 1
ATOM 755 C C . SER A 1 105 ? 25.482 42.118 6.175 1.00 45.03 105 SER A C 1
ATOM 757 O O . SER A 1 105 ? 25.507 43.215 5.612 1.00 45.03 105 SER A O 1
ATOM 759 N N . PRO A 1 106 ? 26.026 41.924 7.394 1.00 59.25 106 PRO A N 1
ATOM 760 C CA . PRO A 1 106 ? 25.938 42.864 8.510 1.00 59.25 106 PRO A CA 1
ATOM 761 C C . PRO A 1 106 ? 27.149 43.792 8.643 1.00 59.25 106 PRO A C 1
ATOM 763 O O . PRO A 1 106 ? 28.216 43.526 8.084 1.00 59.25 106 PRO A O 1
ATOM 766 N N . ARG A 1 107 ? 26.996 44.821 9.481 1.00 37.00 107 ARG A N 1
ATOM 767 C CA . ARG A 1 107 ? 28.061 45.346 10.338 1.00 37.00 107 ARG A CA 1
ATOM 768 C C . ARG A 1 107 ? 27.485 46.138 11.500 1.00 37.00 107 ARG A C 1
ATOM 770 O O . ARG A 1 107 ? 26.526 46.896 11.246 1.00 37.00 107 ARG A O 1
#

Foldseek 3Di:
DDDDPPPDPPPPPLVVVVVVVVVVVVVLVVQLVVLVVDPDPVSSVVSNVVSVVVVVVVVVVNCVSVPPPDPVPPDDPCPVDPDDDPDDDDDDDDDDDDDDDDDDDDD

pLDDT: mean 70.95, std 20.93, range [37.0, 96.44]

Sequence (107 aa):
MAKRSEQGSAGSSSSGFDRDFGYLMPFLDRVAQAAAGLQDPAARAELQRLMAEEKGRWARVRELLAGAQGRAGAAGASAPGPRARPGAPAPRQPGAQLTVGSLKSPR

Radius of gyration: 24.25 Å; chains: 1; bounding box: 60×53×58 Å

Secondary structure (DSSP, 8-state):
----------SSHHHHHHHHHHHHHHHHHHHHHHHTT-S-HHHHHHHHHHHHHHHHHHHHHHHHHTT-TTSTTSS----------S--PPPPPPP--------PPP-